Protein AF-A0A6V7KIR5-F1 (afdb_monomer)

Foldseek 3Di:
DVVVVVVVVVVVVVVVPPPPPPDPPPVPPPDDDDPDDDDDDPVDDVVLCVVCVVVVHDDPDD

Sequence (62 aa):
MVLVFELLLLVSGIVIASDDVIGGKSQRRPPIYTNEFAVHVPDGSDAAAAIAEKHGFDNIGQ

Radius of gyration: 28.03 Å; Cα contacts (8 Å, |Δi|>4): 11; chains: 1; bounding box: 46×61×47 Å

Secondary structure (DSSP, 8-state):
-HHHHHHHHHHHHHHHTTTT-S-----PPPPP---------TT-HHHHHHHHHHHT------

InterPro domains:
  IPR032815 Peptidase S8, pro-domain [PF16470] (36-62)
  IPR038466 Peptidase S8, pro-domain superfamily [G3DSA:3.30.70.850] (24-62)

Mean predicted aligned error: 15.95 Å

Structure (mmCIF, N/CA/C/O backbone):
data_AF-A0A6V7KIR5-F1
#
_entry.id   AF-A0A6V7KIR5-F1
#
loop_
_atom_site.group_PDB
_atom_site.id
_atom_site.type_symbol
_atom_site.label_atom_id
_atom_site.label_alt_id
_atom_site.label_comp_id
_atom_site.label_asym_id
_atom_site.label_entity_id
_atom_site.label_seq_id
_atom_site.pdbx_PDB_ins_code
_atom_site.Cartn_x
_atom_site.Cartn_y
_atom_site.Cartn_z
_atom_site.occupancy
_atom_site.B_iso_or_equiv
_atom_site.auth_seq_id
_atom_site.auth_comp_id
_atom_site.auth_asym_id
_atom_site.auth_atom_id
_atom_site.pdbx_PDB_model_num
ATOM 1 N N . MET A 1 1 ? 33.489 -51.597 -32.870 1.00 68.25 1 MET A N 1
ATOM 2 C CA . MET A 1 1 ? 32.460 -50.528 -32.864 1.00 68.25 1 MET A CA 1
ATOM 3 C C . MET A 1 1 ? 31.970 -50.161 -31.463 1.00 68.25 1 MET A C 1
ATOM 5 O O . MET A 1 1 ? 31.778 -48.980 -31.239 1.00 68.25 1 MET A O 1
ATOM 9 N N . VAL A 1 2 ? 31.853 -51.100 -30.511 1.00 73.69 2 VAL A N 1
ATOM 10 C CA . VAL A 1 2 ? 31.402 -50.813 -29.125 1.00 73.69 2 VAL A CA 1
ATOM 11 C C . VAL A 1 2 ? 32.331 -49.842 -28.372 1.00 73.69 2 VAL A C 1
ATOM 13 O O . VAL A 1 2 ? 31.868 -48.850 -27.831 1.00 73.69 2 VAL A O 1
ATOM 16 N N . LEU A 1 3 ? 33.654 -50.044 -28.442 1.00 73.44 3 LEU A N 1
ATOM 17 C CA . LEU A 1 3 ? 34.654 -49.172 -27.794 1.00 73.44 3 LEU A CA 1
ATOM 18 C C . LEU A 1 3 ? 34.648 -47.713 -28.291 1.00 73.44 3 LEU A C 1
ATOM 20 O O . LEU A 1 3 ? 34.942 -46.800 -27.529 1.00 73.44 3 LEU A O 1
ATOM 24 N N . VAL A 1 4 ? 34.309 -47.488 -29.564 1.00 78.31 4 VAL A N 1
ATOM 25 C CA . VAL A 1 4 ? 34.239 -46.140 -30.160 1.00 78.31 4 VAL A CA 1
ATOM 26 C C . VAL A 1 4 ? 32.970 -45.416 -29.705 1.00 78.31 4 VAL A C 1
ATOM 28 O O . VAL A 1 4 ? 32.986 -44.204 -29.525 1.00 78.31 4 VAL A O 1
ATOM 31 N N . PHE A 1 5 ? 31.888 -46.166 -29.485 1.00 74.88 5 PHE A N 1
ATOM 32 C CA . PHE A 1 5 ? 30.617 -45.633 -29.004 1.00 74.88 5 PHE A CA 1
ATOM 33 C C . PHE A 1 5 ? 30.727 -45.168 -27.545 1.00 74.88 5 PHE A C 1
ATOM 35 O O . PHE A 1 5 ? 30.336 -44.050 -27.232 1.00 74.88 5 PHE A O 1
ATOM 42 N N . GLU A 1 6 ? 31.362 -45.969 -26.685 1.00 76.19 6 GLU A N 1
ATOM 43 C CA . GLU A 1 6 ? 31.655 -45.604 -25.289 1.00 76.19 6 GLU A CA 1
ATOM 44 C C . GLU A 1 6 ? 32.553 -44.359 -25.191 1.00 76.19 6 GLU A C 1
ATOM 46 O O . GLU A 1 6 ? 32.290 -43.450 -24.404 1.00 76.19 6 GLU A O 1
ATOM 51 N N . LEU A 1 7 ? 33.583 -44.268 -26.043 1.00 75.00 7 LEU A N 1
ATOM 52 C CA . LEU A 1 7 ? 34.461 -43.097 -26.097 1.00 75.00 7 LEU A CA 1
ATOM 53 C C . LEU A 1 7 ? 33.706 -41.835 -26.546 1.00 75.00 7 LEU A C 1
ATOM 55 O O . LEU A 1 7 ? 33.926 -40.760 -25.993 1.00 75.00 7 LEU A O 1
ATOM 59 N N . LEU A 1 8 ? 32.794 -41.960 -27.516 1.00 75.56 8 LEU A N 1
ATOM 60 C CA . LEU A 1 8 ? 31.959 -40.852 -27.984 1.00 75.56 8 LEU A CA 1
ATOM 61 C C . LEU A 1 8 ? 31.009 -40.354 -26.883 1.00 75.56 8 LEU A C 1
ATOM 63 O O . LEU A 1 8 ? 30.877 -39.143 -26.696 1.00 75.56 8 LEU A O 1
ATOM 67 N N . LEU A 1 9 ? 30.388 -41.271 -26.131 1.00 74.62 9 LEU A N 1
ATOM 68 C CA . LEU A 1 9 ? 29.520 -40.929 -24.999 1.00 74.62 9 LEU A CA 1
ATOM 69 C C . LEU A 1 9 ? 30.296 -40.209 -23.890 1.00 74.62 9 LEU A C 1
ATOM 71 O O . LEU A 1 9 ? 29.815 -39.211 -23.351 1.00 74.62 9 LEU A O 1
ATOM 75 N N . LEU A 1 10 ? 31.518 -40.658 -23.596 1.00 72.81 10 LEU A N 1
ATOM 76 C CA . LEU A 1 10 ? 32.370 -40.048 -22.577 1.00 72.81 10 LEU A CA 1
ATOM 77 C C . LEU A 1 10 ? 32.810 -38.630 -22.976 1.00 72.81 10 LEU A C 1
ATOM 79 O O . LEU A 1 10 ? 32.704 -37.704 -22.172 1.00 72.81 10 LEU A O 1
ATOM 83 N N . VAL A 1 11 ? 33.240 -38.425 -24.226 1.00 70.38 11 VAL A N 1
ATOM 84 C CA . VAL A 1 11 ? 33.651 -37.097 -24.720 1.00 70.38 11 VAL A CA 1
ATOM 85 C C . VAL A 1 11 ? 32.458 -36.136 -24.793 1.00 70.38 11 VAL A C 1
ATOM 87 O O . VAL A 1 11 ? 32.586 -34.980 -24.394 1.00 70.38 11 VAL A O 1
ATOM 90 N N . SER A 1 12 ? 31.279 -36.607 -25.216 1.00 64.56 12 SER A N 1
ATOM 91 C CA . SER A 1 12 ? 30.055 -35.791 -25.229 1.00 64.56 12 SER A CA 1
ATOM 92 C C . SER A 1 12 ? 29.596 -35.393 -23.822 1.00 64.56 12 SER A C 1
ATOM 94 O O . SER A 1 12 ? 29.110 -34.279 -23.641 1.00 64.56 12 SER A O 1
ATOM 96 N N . GLY A 1 13 ? 29.748 -36.273 -22.826 1.00 58.53 13 GLY A N 1
ATOM 97 C CA . GLY A 1 13 ? 29.393 -35.981 -21.433 1.00 58.53 13 GLY A CA 1
ATOM 98 C C . GLY A 1 13 ? 30.284 -34.911 -20.791 1.00 58.53 13 GLY A C 1
ATOM 99 O O . GLY A 1 13 ? 29.792 -34.083 -20.027 1.00 58.53 13 GLY A O 1
ATOM 100 N N . ILE A 1 14 ? 31.574 -34.872 -21.145 1.00 59.53 14 ILE A N 1
ATOM 101 C CA . ILE A 1 14 ? 32.524 -33.862 -20.642 1.00 59.53 14 ILE A CA 1
ATOM 102 C C . ILE A 1 14 ? 32.213 -32.464 -21.202 1.00 59.53 14 ILE A C 1
ATOM 104 O O . ILE A 1 14 ? 32.319 -31.471 -20.479 1.00 59.53 14 ILE A O 1
ATOM 108 N N . VAL A 1 15 ? 31.792 -32.368 -22.469 1.00 56.12 15 VAL A N 1
ATOM 109 C CA . VAL A 1 15 ? 31.482 -31.073 -23.104 1.00 56.12 15 VAL A CA 1
ATOM 110 C C . VAL A 1 15 ? 30.255 -30.407 -22.468 1.00 56.12 15 VAL A C 1
ATOM 112 O O . VAL A 1 15 ? 30.236 -29.190 -22.325 1.00 56.12 15 VAL A O 1
ATOM 115 N N . ILE A 1 16 ? 29.271 -31.182 -21.997 1.00 52.78 16 ILE A N 1
ATOM 116 C CA . ILE A 1 16 ? 28.052 -30.639 -21.365 1.00 52.78 16 ILE A CA 1
ATOM 117 C C . ILE A 1 16 ? 28.327 -30.099 -19.947 1.00 52.78 16 ILE A C 1
ATOM 119 O O . ILE A 1 16 ? 27.643 -29.190 -19.490 1.00 52.78 16 ILE A O 1
ATOM 123 N N . ALA A 1 17 ? 29.354 -30.600 -19.252 1.00 52.94 17 ALA A N 1
ATOM 124 C CA . ALA A 1 17 ? 29.673 -30.191 -17.880 1.00 52.94 17 ALA A CA 1
ATOM 125 C C . ALA A 1 17 ? 30.518 -28.903 -17.781 1.00 52.94 17 ALA A C 1
ATOM 127 O O . ALA A 1 17 ? 30.818 -28.455 -16.675 1.00 52.94 17 ALA A O 1
ATOM 128 N N . SER A 1 18 ? 30.933 -28.320 -18.912 1.00 51.97 18 SER A N 1
ATOM 129 C CA . SER A 1 18 ? 31.918 -27.227 -18.937 1.00 51.97 18 SER A CA 1
ATOM 130 C C . SER A 1 18 ? 31.317 -25.814 -19.035 1.00 51.97 18 SER A C 1
ATOM 132 O O . SER A 1 18 ? 32.076 -24.848 -19.009 1.00 51.97 18 SER A O 1
ATOM 134 N N . ASP A 1 19 ? 29.988 -25.660 -19.104 1.00 53.19 19 ASP A N 1
ATOM 135 C CA . ASP A 1 19 ? 29.353 -24.336 -19.272 1.00 53.19 19 ASP A CA 1
ATOM 136 C C . ASP A 1 19 ? 29.129 -23.556 -17.954 1.00 53.19 19 ASP A C 1
ATOM 138 O O . ASP A 1 19 ? 28.815 -22.373 -17.982 1.00 53.19 19 ASP A O 1
ATOM 142 N N . ASP A 1 20 ? 29.377 -24.158 -16.782 1.00 56.56 20 ASP A N 1
ATOM 143 C CA . ASP A 1 20 ? 29.126 -23.520 -15.469 1.00 56.56 20 ASP A CA 1
ATOM 144 C C . ASP A 1 20 ? 30.407 -23.075 -14.725 1.00 56.56 20 ASP A C 1
ATOM 146 O O . ASP A 1 20 ? 30.423 -22.878 -13.509 1.00 56.56 20 ASP A O 1
ATOM 150 N N . VAL A 1 21 ? 31.525 -22.912 -15.447 1.00 53.47 21 VAL A N 1
ATOM 151 C CA . VAL A 1 21 ? 32.818 -22.455 -14.878 1.00 53.47 21 VAL A CA 1
ATOM 152 C C . VAL A 1 21 ? 33.228 -21.076 -15.413 1.00 53.47 21 VAL A C 1
ATOM 154 O O . VAL A 1 21 ? 34.374 -20.653 -15.282 1.00 53.47 21 VAL A O 1
ATOM 157 N N . ILE A 1 22 ? 32.291 -20.299 -15.962 1.00 54.56 22 ILE A N 1
ATOM 158 C CA . ILE A 1 22 ? 32.481 -18.852 -16.145 1.00 54.56 22 ILE A CA 1
ATOM 159 C C . ILE A 1 22 ? 31.659 -18.126 -15.090 1.00 54.56 22 ILE A C 1
ATOM 161 O O . ILE A 1 22 ? 30.564 -17.641 -15.337 1.00 54.56 22 ILE A O 1
ATOM 165 N N . GLY A 1 23 ? 32.239 -18.085 -13.887 1.00 50.31 23 GLY A N 1
ATOM 166 C CA . GLY A 1 23 ? 31.990 -17.097 -12.842 1.00 50.31 23 GLY A CA 1
ATOM 167 C C . GLY A 1 23 ? 30.538 -16.668 -12.691 1.00 50.31 23 GLY A C 1
ATOM 168 O O . GLY A 1 23 ? 30.133 -15.676 -13.295 1.00 50.31 23 GLY A O 1
ATOM 169 N N . GLY A 1 24 ? 29.822 -17.356 -11.799 1.00 50.88 24 GLY A N 1
ATOM 170 C CA . GLY A 1 24 ? 28.490 -17.017 -11.309 1.00 50.88 24 GLY A CA 1
ATOM 171 C C . GLY A 1 24 ? 28.373 -15.582 -10.793 1.00 50.88 24 GLY A C 1
ATOM 172 O O . GLY A 1 24 ? 28.258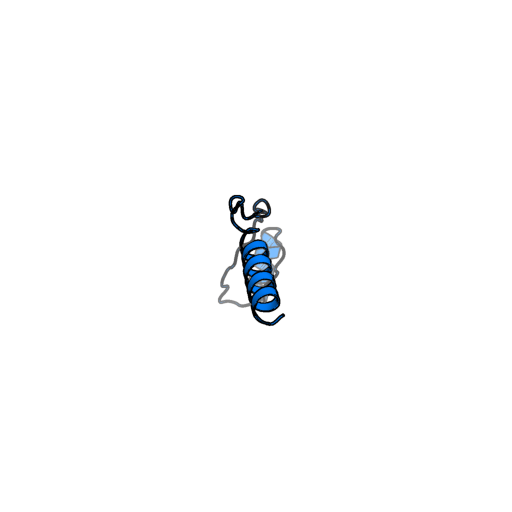 -15.317 -9.599 1.00 50.88 24 GLY A O 1
ATOM 173 N N . LYS A 1 25 ? 28.313 -14.626 -11.711 1.00 54.78 25 LYS A N 1
ATOM 174 C CA . LYS A 1 25 ? 27.569 -13.399 -11.520 1.00 54.78 25 LYS A CA 1
ATOM 175 C C . LYS A 1 25 ? 26.151 -13.815 -11.835 1.00 54.78 25 LYS A C 1
ATOM 177 O O . LYS A 1 25 ? 25.722 -13.725 -12.980 1.00 54.78 25 LYS A O 1
ATOM 182 N N . SER A 1 26 ? 25.433 -14.301 -10.815 1.00 59.78 26 SER A N 1
ATOM 183 C CA . SER A 1 26 ? 23.978 -14.169 -10.818 1.00 59.78 26 SER A CA 1
ATOM 184 C C . SER A 1 26 ? 23.733 -12.765 -11.343 1.00 59.78 26 SER A C 1
ATOM 186 O O . SER A 1 26 ? 24.198 -11.799 -10.727 1.00 59.78 26 SER A O 1
ATOM 188 N N . GLN A 1 27 ? 23.157 -12.658 -12.539 1.00 64.25 27 GLN A N 1
ATOM 189 C CA . GLN A 1 27 ? 22.785 -11.385 -13.124 1.00 64.25 27 GLN A CA 1
ATOM 190 C C . GLN A 1 27 ? 21.586 -10.925 -12.295 1.00 64.25 27 GLN A C 1
ATOM 192 O O . GLN A 1 27 ? 20.436 -10.983 -12.721 1.00 64.25 27 GLN A O 1
ATOM 197 N N . ARG A 1 28 ? 21.852 -10.612 -11.019 1.00 68.31 28 ARG A N 1
ATOM 198 C CA . ARG A 1 28 ? 20.878 -10.113 -10.074 1.00 68.31 28 ARG A CA 1
ATOM 199 C C . ARG A 1 28 ? 20.381 -8.863 -10.748 1.00 68.31 28 ARG A C 1
ATOM 201 O O . ARG A 1 28 ? 21.164 -7.946 -11.010 1.00 68.31 28 ARG A O 1
ATOM 208 N N . ARG A 1 29 ? 19.094 -8.872 -11.092 1.00 78.94 29 ARG A N 1
ATOM 209 C CA . ARG A 1 29 ? 18.430 -7.647 -11.507 1.00 78.94 29 ARG A CA 1
ATOM 210 C C . ARG A 1 29 ? 18.793 -6.597 -10.457 1.00 78.94 29 ARG A C 1
ATOM 212 O O . ARG A 1 29 ? 18.805 -6.941 -9.268 1.00 78.94 29 ARG A O 1
ATOM 219 N N . PRO A 1 30 ? 19.173 -5.382 -10.875 1.00 80.75 30 PRO A N 1
ATOM 220 C CA . PRO A 1 30 ? 19.459 -4.332 -9.916 1.00 80.75 30 PRO A CA 1
ATOM 221 C C . PRO A 1 30 ? 18.270 -4.242 -8.949 1.00 80.75 30 PRO A C 1
ATOM 223 O O . PRO A 1 30 ? 17.126 -4.346 -9.405 1.00 80.75 30 PRO A O 1
ATOM 226 N N . PRO A 1 31 ? 18.518 -4.155 -7.632 1.00 79.75 31 PRO A N 1
ATOM 227 C CA . PRO A 1 31 ? 17.438 -4.096 -6.663 1.00 79.75 31 PRO A CA 1
ATOM 228 C C . PRO A 1 31 ? 16.535 -2.910 -7.003 1.00 79.75 31 PRO A C 1
ATOM 230 O O . PRO A 1 31 ? 17.012 -1.790 -7.193 1.00 79.75 31 PRO A O 1
ATOM 233 N N . ILE A 1 32 ? 15.236 -3.175 -7.116 1.00 81.06 32 ILE A N 1
ATOM 234 C CA . ILE A 1 32 ? 14.228 -2.127 -7.226 1.00 81.06 32 ILE A CA 1
ATOM 235 C C . ILE A 1 32 ? 13.846 -1.780 -5.794 1.00 81.06 32 ILE A C 1
ATOM 237 O O . ILE A 1 32 ? 13.357 -2.634 -5.059 1.00 81.06 32 ILE A O 1
ATOM 241 N N . TYR A 1 33 ? 14.125 -0.547 -5.390 1.00 82.06 33 TYR A N 1
ATOM 242 C CA . TYR A 1 33 ? 13.713 -0.039 -4.090 1.00 82.06 33 TYR A CA 1
ATOM 243 C C . TYR A 1 33 ? 12.318 0.568 -4.232 1.00 82.06 33 TYR A C 1
ATOM 245 O O . TYR A 1 33 ? 12.147 1.546 -4.961 1.00 82.06 33 TYR A O 1
ATOM 253 N N . THR A 1 34 ? 11.334 -0.017 -3.554 1.00 85.69 34 THR A N 1
ATOM 254 C CA . THR A 1 34 ? 9.985 0.539 -3.419 1.00 85.69 34 THR A CA 1
ATOM 255 C C . THR A 1 34 ? 9.707 0.880 -1.959 1.00 85.69 34 THR A C 1
ATOM 257 O O . THR A 1 34 ? 10.232 0.254 -1.038 1.00 85.69 34 THR A O 1
ATOM 260 N N . ASN A 1 35 ? 8.901 1.919 -1.749 1.00 88.69 35 ASN A N 1
ATOM 261 C CA . ASN A 1 35 ? 8.470 2.362 -0.424 1.00 88.69 35 ASN A CA 1
ATOM 262 C C . ASN A 1 35 ? 7.168 1.642 -0.043 1.00 88.69 35 ASN A C 1
ATOM 264 O O . ASN A 1 35 ? 6.117 2.269 0.068 1.00 88.69 35 ASN A O 1
ATOM 268 N N . GLU A 1 36 ? 7.239 0.321 0.101 1.00 90.25 36 GLU A N 1
ATOM 269 C CA . GLU A 1 36 ? 6.111 -0.533 0.483 1.00 90.2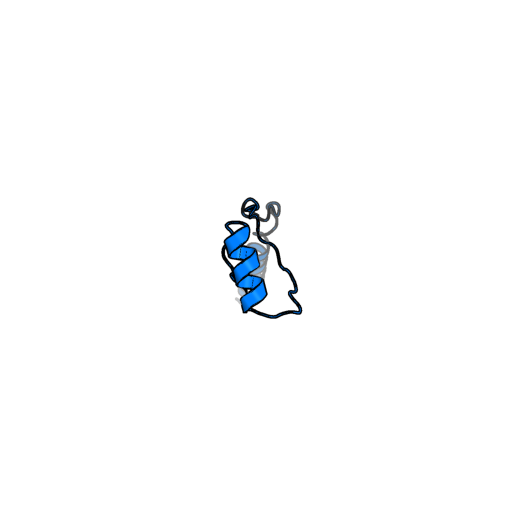5 36 GLU A CA 1
ATOM 270 C C . GLU A 1 36 ? 6.261 -0.997 1.935 1.00 90.25 36 GLU A C 1
ATOM 272 O O . GLU A 1 36 ? 7.352 -1.364 2.379 1.00 90.25 36 GLU A O 1
ATOM 277 N N . PHE A 1 37 ? 5.155 -0.996 2.681 1.00 89.31 37 PHE A N 1
ATOM 278 C CA . PHE A 1 37 ? 5.134 -1.344 4.100 1.00 89.31 37 PHE A CA 1
ATOM 279 C C . PHE A 1 37 ? 4.060 -2.399 4.369 1.00 89.31 37 PHE A C 1
ATOM 281 O O . PHE A 1 37 ? 2.878 -2.166 4.131 1.00 89.31 37 PHE A O 1
ATOM 288 N N . ALA A 1 38 ? 4.459 -3.549 4.915 1.00 90.69 38 ALA A N 1
ATOM 289 C CA . ALA A 1 38 ? 3.524 -4.541 5.439 1.00 90.69 38 ALA A CA 1
ATOM 290 C C . ALA A 1 38 ? 3.159 -4.171 6.884 1.00 90.69 38 ALA A C 1
ATOM 292 O O . ALA A 1 38 ? 3.990 -4.283 7.787 1.00 90.69 38 ALA A O 1
ATOM 293 N N . VAL A 1 39 ? 1.925 -3.709 7.097 1.00 88.75 39 VAL A N 1
ATOM 294 C CA . VAL A 1 39 ? 1.432 -3.253 8.405 1.00 88.75 39 VAL A CA 1
ATOM 295 C C . VAL A 1 39 ? 0.250 -4.113 8.833 1.00 88.75 39 VAL A C 1
ATOM 297 O O . VAL A 1 39 ? -0.666 -4.356 8.054 1.00 88.75 39 VAL A O 1
ATOM 300 N N . HIS A 1 40 ? 0.252 -4.560 10.088 1.00 92.81 40 HIS A N 1
ATOM 301 C CA . HIS A 1 40 ? -0.923 -5.179 10.694 1.00 92.81 40 HIS A CA 1
ATOM 302 C C . HIS A 1 40 ? -1.806 -4.096 11.321 1.00 92.81 40 HIS A C 1
ATOM 304 O O . HIS A 1 40 ? -1.355 -3.381 12.217 1.00 92.81 40 HIS A O 1
ATOM 310 N N . VAL A 1 41 ? -3.054 -3.990 10.861 1.00 92.94 41 VAL A N 1
ATOM 311 C CA . VAL A 1 41 ? -4.053 -3.055 11.394 1.00 92.94 41 VAL A CA 1
ATOM 312 C C . VAL A 1 41 ? -5.131 -3.856 12.134 1.00 92.94 41 VAL A C 1
ATOM 314 O O . VAL A 1 41 ? -5.925 -4.532 11.4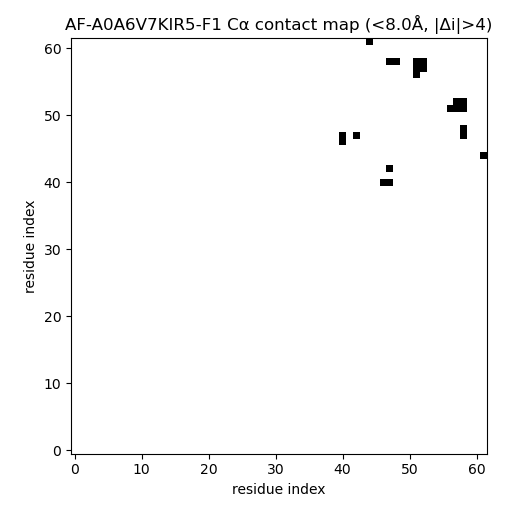79 1.00 92.94 41 VAL A O 1
ATOM 317 N N . PRO A 1 42 ? -5.177 -3.810 13.481 1.00 94.75 42 PRO A N 1
ATOM 318 C CA . PRO A 1 42 ? -6.139 -4.590 14.268 1.00 94.75 42 PRO A CA 1
ATOM 319 C C . PRO A 1 42 ? -7.598 -4.203 14.005 1.00 94.75 42 PRO A C 1
ATOM 321 O O . PRO A 1 42 ? -8.480 -5.054 14.070 1.00 94.75 42 PRO A O 1
ATOM 324 N N . ASP A 1 43 ? -7.833 -2.930 13.677 1.00 94.62 43 ASP A N 1
ATOM 325 C CA . ASP A 1 43 ? -9.163 -2.364 13.426 1.00 94.62 43 ASP A CA 1
ATOM 326 C C . ASP A 1 43 ? -9.737 -2.748 12.045 1.00 94.62 43 ASP A C 1
ATOM 328 O O . ASP A 1 43 ? -10.880 -2.415 11.735 1.00 94.62 43 ASP A O 1
ATOM 332 N N . GLY A 1 44 ? -8.969 -3.470 11.219 1.00 92.62 44 GLY A N 1
ATOM 333 C CA . GLY A 1 44 ? -9.420 -4.032 9.946 1.00 92.62 44 GLY A CA 1
ATOM 334 C C . GLY A 1 44 ? -9.154 -3.164 8.711 1.00 92.62 44 GLY A C 1
ATOM 335 O O . GLY A 1 44 ? -8.397 -2.189 8.740 1.00 92.62 44 GLY A O 1
ATOM 336 N N . SER A 1 45 ? -9.773 -3.560 7.595 1.00 92.00 45 SER A N 1
ATOM 337 C CA . SER A 1 45 ? -9.511 -3.031 6.248 1.00 92.00 45 SER A CA 1
ATOM 338 C C . SER A 1 45 ? -9.861 -1.551 6.092 1.00 92.00 45 SER A C 1
ATOM 340 O O . SER A 1 45 ? -9.116 -0.812 5.452 1.00 92.00 45 SER A O 1
ATOM 342 N N . ASP A 1 46 ? -10.955 -1.094 6.704 1.00 94.44 46 ASP A N 1
ATOM 343 C CA . ASP A 1 46 ? -11.420 0.294 6.579 1.00 94.44 46 ASP A CA 1
ATOM 344 C C . ASP A 1 46 ? -10.443 1.267 7.249 1.00 94.44 46 ASP A C 1
ATOM 346 O O . ASP A 1 46 ? -10.109 2.319 6.701 1.00 94.44 46 ASP A O 1
ATOM 350 N N . ALA A 1 47 ? -9.913 0.882 8.413 1.00 95.06 47 ALA A N 1
ATOM 351 C CA . ALA A 1 47 ? -8.874 1.639 9.098 1.00 95.06 47 ALA A CA 1
ATOM 352 C C . ALA A 1 47 ? -7.565 1.645 8.293 1.00 95.06 47 ALA A C 1
ATOM 354 O O . ALA A 1 47 ? -6.923 2.689 8.172 1.00 95.06 47 ALA A O 1
ATOM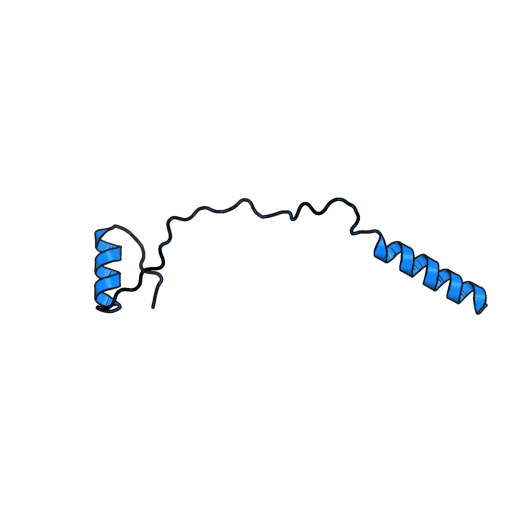 355 N N . ALA A 1 48 ? -7.189 0.510 7.693 1.00 94.31 48 ALA A N 1
ATOM 356 C CA . ALA A 1 48 ? -6.020 0.430 6.819 1.00 94.31 48 ALA A CA 1
ATOM 357 C C . ALA A 1 48 ? -6.159 1.344 5.587 1.00 94.31 48 ALA A C 1
ATOM 359 O O . ALA A 1 48 ? -5.219 2.068 5.253 1.00 94.31 48 ALA A O 1
ATOM 360 N N . ALA A 1 49 ? -7.342 1.378 4.965 1.00 94.75 49 ALA A N 1
ATOM 361 C CA . ALA A 1 49 ? -7.640 2.260 3.840 1.00 94.75 49 ALA A CA 1
ATOM 362 C C . ALA A 1 49 ? -7.558 3.742 4.235 1.00 94.75 49 ALA A C 1
ATOM 364 O O . ALA A 1 49 ? -6.898 4.518 3.546 1.00 94.75 49 ALA A O 1
ATOM 365 N N . ALA A 1 50 ? -8.135 4.125 5.377 1.00 96.00 50 ALA A N 1
ATOM 366 C CA . ALA A 1 50 ? -8.076 5.501 5.869 1.00 96.00 50 ALA A CA 1
ATOM 367 C C . ALA A 1 50 ? -6.640 5.955 6.190 1.00 96.00 50 ALA A C 1
ATOM 369 O O . ALA A 1 50 ? -6.277 7.105 5.938 1.00 96.00 50 ALA A O 1
ATOM 370 N N . ILE A 1 51 ? -5.801 5.066 6.736 1.00 94.25 51 ILE A N 1
ATOM 371 C CA . ILE A 1 51 ? -4.377 5.345 6.976 1.00 94.25 51 ILE A CA 1
ATOM 372 C C . ILE A 1 51 ? -3.646 5.544 5.643 1.00 94.25 51 ILE A C 1
ATOM 374 O O . ILE A 1 51 ? -2.907 6.520 5.502 1.00 94.25 51 ILE A O 1
ATOM 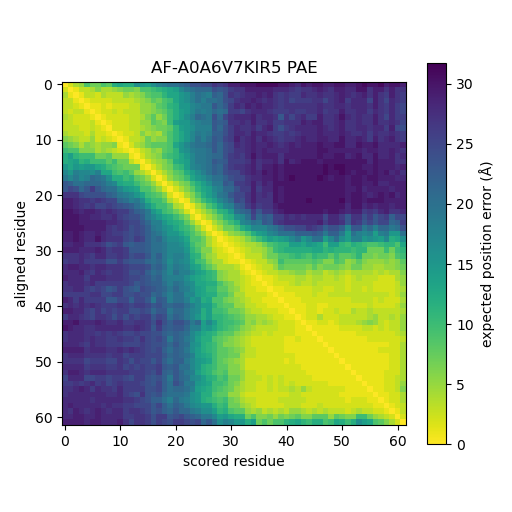378 N N . ALA A 1 52 ? -3.861 4.657 4.670 1.00 94.75 52 ALA A N 1
ATOM 379 C CA . ALA A 1 52 ? -3.240 4.755 3.353 1.00 94.75 52 ALA A CA 1
ATOM 380 C C . ALA A 1 52 ? -3.628 6.070 2.651 1.00 94.75 52 ALA A C 1
ATOM 382 O O . ALA A 1 52 ? -2.745 6.845 2.280 1.00 94.75 52 ALA A O 1
ATOM 383 N N . GLU A 1 53 ? -4.924 6.393 2.602 1.00 96.12 53 GLU A N 1
ATOM 384 C CA . GLU A 1 53 ? -5.445 7.638 2.022 1.00 96.12 53 GLU A CA 1
ATOM 385 C C . GLU A 1 53 ? -4.857 8.876 2.709 1.00 96.12 53 GLU A C 1
ATOM 387 O O . GLU A 1 53 ? -4.331 9.774 2.048 1.00 96.12 53 GLU A O 1
ATOM 392 N N . LYS A 1 54 ? -4.865 8.902 4.048 1.00 96.88 54 LYS A N 1
ATOM 393 C CA . LYS A 1 54 ? -4.322 10.016 4.839 1.00 96.88 54 LYS A CA 1
ATOM 394 C C . LYS A 1 54 ? -2.854 10.303 4.524 1.00 96.88 54 LYS A C 1
ATOM 396 O O . LYS A 1 54 ? -2.422 11.454 4.617 1.00 96.88 54 LYS A O 1
ATOM 401 N N . HIS A 1 55 ? -2.082 9.269 4.208 1.00 94.88 55 HIS A N 1
ATOM 402 C CA . HIS A 1 55 ? -0.651 9.378 3.950 1.00 94.88 55 HIS A CA 1
ATOM 403 C C . HIS A 1 55 ? -0.293 9.372 2.456 1.00 94.88 55 HIS A C 1
ATOM 405 O O . HIS A 1 55 ? 0.890 9.475 2.132 1.00 94.88 55 HIS A O 1
ATOM 411 N N . GLY A 1 56 ? -1.281 9.312 1.557 1.00 94.50 56 GLY A N 1
ATOM 412 C CA . GLY A 1 56 ? -1.062 9.296 0.110 1.00 94.50 56 GLY A CA 1
ATOM 413 C C . GLY A 1 56 ? -0.433 7.998 -0.402 1.00 94.50 56 GLY A C 1
ATOM 414 O O . GLY A 1 56 ? 0.338 8.034 -1.359 1.00 94.50 56 GLY A O 1
ATOM 415 N N . PHE A 1 57 ? -0.723 6.876 0.254 1.00 94.31 57 PHE A N 1
ATOM 416 C CA . PHE A 1 57 ? -0.313 5.540 -0.168 1.00 94.31 57 PHE A CA 1
ATOM 417 C C . PHE A 1 57 ? -1.496 4.772 -0.752 1.00 94.31 57 PHE A C 1
ATOM 419 O O . PHE A 1 57 ? -2.643 4.973 -0.354 1.00 94.31 57 PHE A O 1
ATOM 426 N N . ASP A 1 58 ? -1.190 3.828 -1.637 1.00 93.69 58 ASP A N 1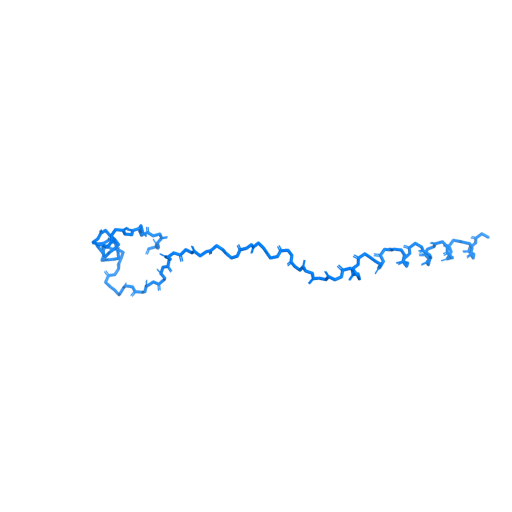
ATOM 427 C CA . ASP A 1 58 ? -2.156 2.836 -2.092 1.00 93.69 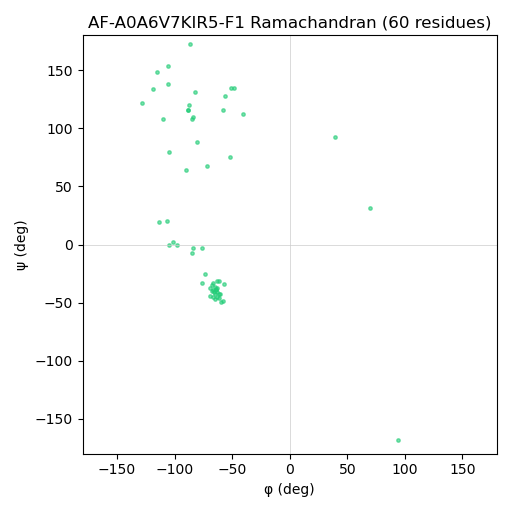58 ASP A CA 1
ATOM 428 C C . ASP A 1 58 ? -2.241 1.692 -1.073 1.00 93.69 58 ASP A C 1
ATOM 430 O O . ASP A 1 58 ? -1.222 1.138 -0.651 1.00 93.69 58 ASP A O 1
ATOM 434 N N . ASN A 1 59 ? -3.460 1.312 -0.683 1.00 92.38 59 ASN A N 1
ATOM 435 C CA . ASN A 1 59 ? -3.677 0.097 0.097 1.00 92.38 59 ASN A CA 1
ATOM 436 C C . ASN A 1 59 ? -3.749 -1.111 -0.850 1.00 92.38 59 ASN A C 1
ATOM 438 O O . ASN A 1 59 ? -4.710 -1.261 -1.601 1.00 92.38 59 ASN A O 1
ATOM 442 N N . ILE A 1 60 ? -2.720 -1.958 -0.809 1.00 88.50 60 ILE A N 1
ATOM 443 C CA . ILE A 1 60 ? -2.557 -3.139 -1.676 1.00 88.50 60 ILE A CA 1
ATOM 444 C C . ILE A 1 60 ? -2.859 -4.450 -0.910 1.00 88.50 60 ILE A C 1
ATOM 446 O O . ILE A 1 60 ? -2.749 -5.542 -1.469 1.00 88.50 60 ILE A O 1
ATOM 450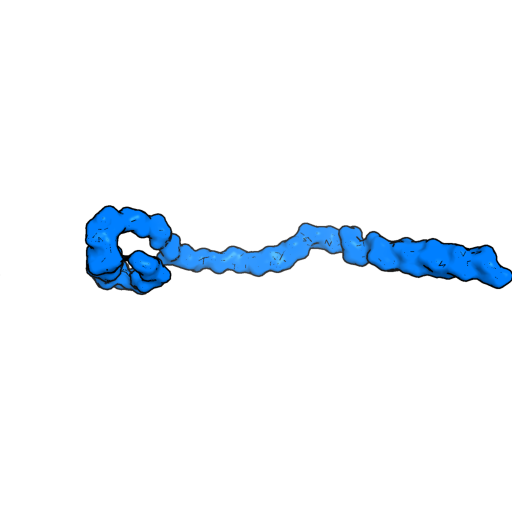 N N . GLY A 1 61 ? -3.198 -4.356 0.383 1.00 79.50 61 GLY A N 1
ATOM 451 C CA . GLY A 1 61 ? -3.481 -5.489 1.272 1.00 79.50 61 GLY A CA 1
ATOM 452 C C . GLY A 1 61 ? -4.939 -5.964 1.241 1.00 79.50 61 GLY A C 1
ATOM 453 O O . GLY A 1 61 ? -5.790 -5.341 0.609 1.00 79.50 61 GLY A O 1
ATOM 454 N N . GLN A 1 62 ? -5.203 -7.088 1.922 1.00 62.03 62 GLN A N 1
ATOM 455 C CA . GLN A 1 62 ? -6.553 -7.636 2.137 1.00 62.03 62 GLN A CA 1
ATOM 456 C C . GLN A 1 62 ? -7.328 -6.887 3.220 1.00 62.03 62 GLN A C 1
ATOM 458 O O . GLN A 1 62 ? -6.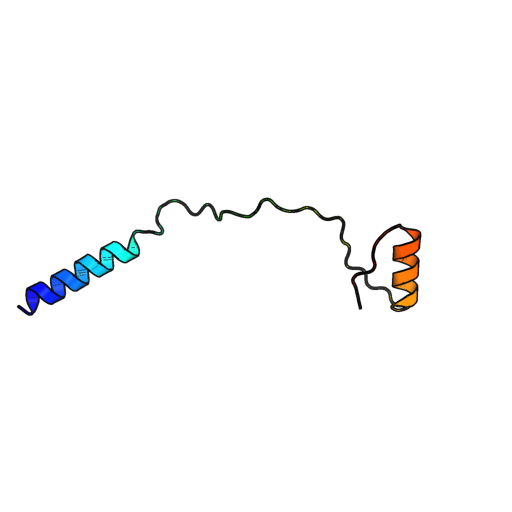699 -6.501 4.232 1.00 62.03 62 GLN A O 1
#

pLDDT: mean 77.87, std 15.52, range [50.31, 96.88]

Organism: NCBI:txid1563983

Solvent-accessible surface area (backbone atoms only — not comparable to full-atom values): 4266 Å² total; per-residue (Å²): 114,69,72,60,52,55,51,51,53,53,56,54,54,54,63,68,69,60,77,82,75,74,71,89,67,72,81,67,71,76,83,80,88,73,98,77,79,96,75,88,56,92,84,36,56,69,53,44,43,52,51,21,58,76,70,76,44,84,72,86,75,123